Protein AF-G7UN53-F1 (afdb_monomer_lite)

Radius of gyration: 21.34 Å; chains: 1; bounding box: 50×17×47 Å

Secondary structure (DSSP, 8-state):
--HHHHHHHHTTS-HHHHHHHHHHHHHHH----HHHHHHHHHHHHHHHHHHHTTSSPPPPHHHHH---

Structure (mmCIF, N/CA/C/O backbone):
data_AF-G7UN53-F1
#
_entry.id   AF-G7UN53-F1
#
loop_
_atom_site.group_PDB
_atom_site.id
_atom_site.type_symbol
_atom_site.label_atom_id
_atom_site.label_alt_id
_atom_site.label_comp_id
_atom_site.label_asym_id
_atom_site.label_entity_id
_atom_site.label_seq_id
_atom_site.pdbx_PDB_ins_code
_atom_site.Cartn_x
_atom_site.Cartn_y
_atom_site.Cartn_z
_atom_site.occupancy
_atom_site.B_iso_or_equiv
_atom_site.auth_seq_id
_atom_site.auth_comp_id
_atom_site.auth_asym_id
_atom_site.auth_atom_id
_atom_site.pdbx_PDB_model_num
ATOM 1 N N . MET A 1 1 ? 27.454 1.123 -11.138 1.00 70.31 1 MET A N 1
ATOM 2 C CA . MET A 1 1 ? 26.384 1.535 -12.068 1.00 70.31 1 MET A CA 1
ATOM 3 C C . MET A 1 1 ? 25.465 2.483 -11.316 1.00 70.31 1 MET A C 1
ATOM 5 O O . MET A 1 1 ? 25.119 2.161 -10.189 1.00 70.31 1 MET A O 1
ATOM 9 N N . ASN A 1 2 ? 25.164 3.664 -11.855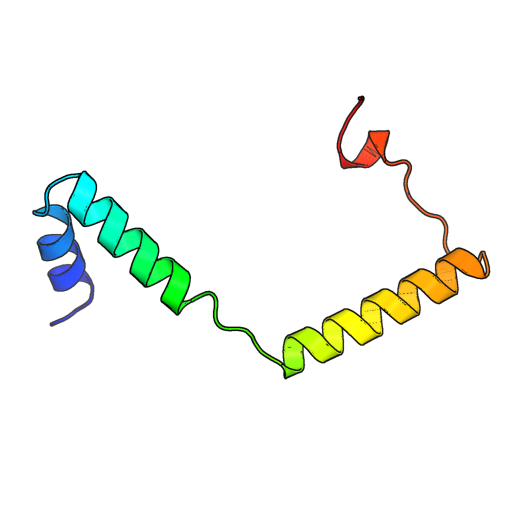 1.00 94.69 2 ASN A N 1
ATOM 10 C CA . ASN A 1 2 ? 24.266 4.627 -11.200 1.00 94.69 2 ASN A CA 1
ATOM 11 C C . ASN A 1 2 ? 22.805 4.430 -11.652 1.00 94.69 2 ASN A C 1
ATOM 13 O O . ASN A 1 2 ? 22.543 3.708 -12.615 1.00 94.69 2 ASN A O 1
ATOM 17 N N . THR A 1 3 ? 21.855 5.085 -10.980 1.00 95.25 3 THR A N 1
ATOM 18 C CA . THR A 1 3 ? 20.415 4.963 -11.281 1.00 95.25 3 THR A CA 1
ATOM 19 C C . THR A 1 3 ? 20.091 5.289 -12.737 1.00 95.25 3 THR A C 1
ATOM 21 O O . THR A 1 3 ? 19.291 4.602 -13.361 1.00 95.25 3 THR A O 1
ATOM 24 N N . LYS A 1 4 ? 20.760 6.291 -13.317 1.00 96.00 4 LYS A N 1
ATOM 25 C CA . LYS A 1 4 ? 20.556 6.677 -14.717 1.00 96.00 4 LYS A CA 1
ATOM 26 C C . LYS A 1 4 ? 20.965 5.557 -15.681 1.00 96.00 4 LYS A C 1
ATOM 28 O O . LYS A 1 4 ? 20.196 5.200 -16.561 1.00 96.00 4 LYS A O 1
ATOM 33 N N . GLN A 1 5 ? 22.127 4.945 -15.458 1.00 96.88 5 GLN A N 1
ATOM 34 C CA . GLN A 1 5 ? 22.611 3.811 -16.253 1.00 96.88 5 GLN A CA 1
ATOM 35 C C . GLN A 1 5 ? 21.706 2.572 -16.125 1.00 96.88 5 GLN A C 1
ATOM 37 O O . GLN A 1 5 ? 21.536 1.836 -17.096 1.00 96.88 5 GLN A O 1
ATOM 42 N N . LEU A 1 6 ? 21.114 2.344 -14.947 1.00 95.31 6 LEU A N 1
ATOM 43 C CA . LEU A 1 6 ? 20.132 1.276 -14.722 1.00 95.31 6 LEU A CA 1
ATOM 44 C C . LEU A 1 6 ? 18.847 1.511 -15.519 1.00 95.31 6 LEU A C 1
ATOM 46 O O . LEU A 1 6 ? 18.391 0.601 -16.205 1.00 95.31 6 LEU A O 1
ATOM 50 N N . ILE A 1 7 ? 18.308 2.732 -15.481 1.00 95.69 7 ILE A N 1
ATOM 51 C CA . ILE A 1 7 ? 17.114 3.111 -16.250 1.00 95.69 7 ILE A CA 1
ATOM 52 C C . ILE A 1 7 ? 17.376 2.951 -17.750 1.00 95.69 7 ILE A C 1
ATOM 54 O O . ILE A 1 7 ? 16.594 2.302 -18.439 1.00 95.69 7 ILE A O 1
ATOM 58 N N . ASP A 1 8 ? 18.507 3.458 -18.248 1.00 97.00 8 ASP A N 1
ATOM 59 C CA . ASP A 1 8 ? 18.885 3.337 -19.662 1.00 97.00 8 ASP A CA 1
ATOM 60 C C . ASP A 1 8 ? 19.027 1.872 -20.110 1.00 97.00 8 ASP A C 1
ATOM 62 O O . ASP A 1 8 ? 18.848 1.556 -21.286 1.00 97.00 8 ASP A O 1
ATOM 66 N N . THR A 1 9 ? 19.359 0.968 -19.186 1.00 96.31 9 THR A N 1
ATOM 67 C CA . THR A 1 9 ? 19.447 -0.473 -19.453 1.00 96.31 9 THR A CA 1
ATOM 68 C C . THR A 1 9 ? 18.067 -1.124 -19.415 1.00 96.31 9 THR A C 1
ATOM 70 O O . THR A 1 9 ? 17.713 -1.842 -20.345 1.00 96.31 9 THR A O 1
ATOM 73 N N . ALA A 1 10 ? 17.253 -0.818 -18.402 1.00 96.19 10 ALA A N 1
ATOM 74 C CA . ALA A 1 10 ? 15.891 -1.327 -18.266 1.00 96.19 10 ALA A CA 1
ATOM 75 C C . ALA A 1 10 ? 14.992 -0.907 -19.440 1.00 96.19 10 ALA A C 1
ATOM 77 O O . ALA A 1 10 ? 14.185 -1.694 -19.922 1.00 96.19 10 ALA A O 1
ATOM 78 N N . LEU A 1 11 ? 15.160 0.311 -19.965 1.00 96.62 11 LEU A N 1
ATOM 79 C CA . LEU A 1 11 ? 14.379 0.798 -21.104 1.00 96.62 11 LEU A CA 1
ATOM 80 C C . LEU A 1 11 ? 14.678 0.070 -22.423 1.00 96.62 11 LEU A C 1
ATOM 82 O O . LEU A 1 11 ? 13.861 0.165 -23.340 1.00 96.62 11 LEU A O 1
ATOM 86 N N . LYS A 1 12 ? 15.801 -0.656 -22.521 1.00 97.69 12 LYS A N 1
ATOM 87 C CA . LYS A 1 12 ? 16.148 -1.490 -23.686 1.00 97.69 12 LYS A CA 1
ATOM 88 C C . LYS A 1 12 ? 15.469 -2.858 -23.670 1.00 97.69 12 LYS A C 1
ATOM 90 O O . LYS A 1 12 ? 15.505 -3.542 -24.688 1.00 97.69 12 LYS A O 1
ATOM 95 N N . LEU A 1 13 ? 14.891 -3.259 -22.539 1.00 97.81 13 LEU A N 1
ATOM 96 C CA . LEU A 1 13 ? 14.182 -4.526 -22.423 1.00 97.81 13 LEU A CA 1
ATOM 97 C C . LEU A 1 13 ? 12.856 -4.479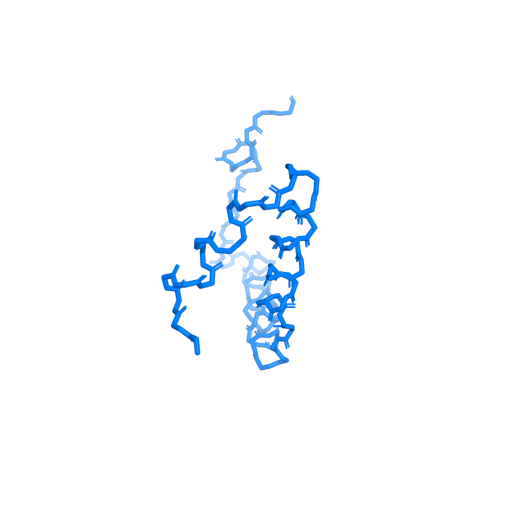 -23.209 1.00 97.81 13 LEU A C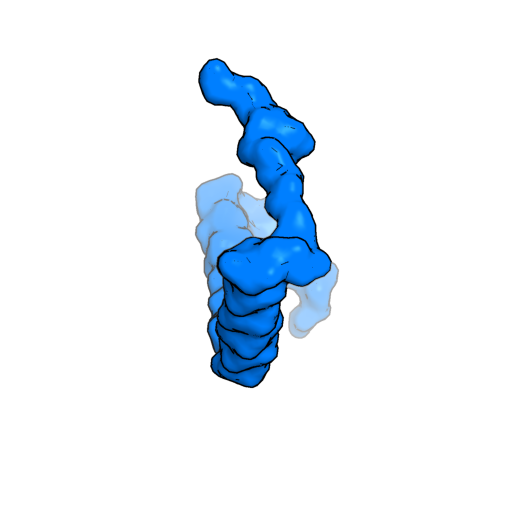 1
ATOM 99 O O . LEU A 1 13 ? 12.228 -3.412 -23.300 1.00 97.81 13 LEU A O 1
ATOM 103 N N . PRO A 1 14 ? 12.398 -5.623 -23.746 1.00 98.19 14 PRO A N 1
ATOM 104 C CA . PRO A 1 14 ? 11.042 -5.784 -24.256 1.00 98.19 14 PRO A CA 1
ATOM 105 C C . PRO A 1 14 ? 9.968 -5.363 -23.231 1.00 98.19 14 PRO A C 1
ATOM 107 O O . PRO A 1 14 ? 10.216 -5.396 -22.022 1.00 98.19 14 PRO A O 1
ATOM 110 N N . PRO A 1 15 ? 8.765 -4.935 -23.668 1.00 97.38 15 PRO A N 1
ATOM 111 C CA . PRO A 1 15 ? 7.717 -4.469 -22.760 1.00 97.38 15 PRO A CA 1
ATOM 112 C C . PRO A 1 15 ? 7.367 -5.436 -21.620 1.00 97.38 15 PRO A C 1
ATOM 114 O O . PRO A 1 15 ? 7.207 -4.982 -20.492 1.00 97.38 15 PRO A O 1
ATOM 117 N N . ASP A 1 16 ? 7.281 -6.731 -21.900 1.00 97.56 16 ASP A N 1
ATOM 118 C CA . ASP A 1 16 ? 6.997 -7.809 -20.947 1.00 97.56 16 ASP A CA 1
ATOM 119 C C . ASP A 1 16 ? 8.102 -7.969 -19.895 1.00 97.56 16 ASP A C 1
ATOM 121 O O . ASP A 1 16 ? 7.812 -8.003 -18.700 1.00 97.56 16 ASP A O 1
ATOM 125 N N . GLU A 1 17 ? 9.370 -7.949 -20.305 1.00 97.69 17 GLU A N 1
ATOM 126 C CA . GLU A 1 17 ? 10.502 -7.993 -19.372 1.00 97.69 17 GLU A CA 1
ATOM 127 C C . GLU A 1 17 ? 10.583 -6.734 -18.495 1.00 97.69 17 GLU A C 1
ATOM 129 O O . GLU A 1 17 ? 10.921 -6.813 -17.313 1.00 97.69 17 GLU A O 1
ATOM 134 N N . ARG A 1 18 ? 10.219 -5.559 -19.031 1.00 97.50 18 ARG A N 1
ATOM 135 C CA . ARG A 1 18 ? 10.108 -4.336 -18.215 1.00 97.50 18 ARG A CA 1
ATOM 136 C C . ARG A 1 18 ? 9.007 -4.450 -17.173 1.00 97.50 18 ARG A C 1
ATOM 138 O O . ARG A 1 18 ? 9.212 -3.998 -16.051 1.00 97.50 18 ARG A O 1
ATOM 145 N N . PHE A 1 19 ? 7.861 -5.031 -17.529 1.00 97.44 19 PHE A N 1
ATOM 146 C CA . PHE A 1 19 ? 6.789 -5.282 -16.568 1.00 97.44 19 PHE A CA 1
ATOM 147 C C . PHE A 1 19 ? 7.249 -6.230 -15.460 1.00 97.44 19 PHE A C 1
ATOM 149 O O . PHE A 1 19 ? 7.056 -5.902 -14.295 1.00 97.44 19 PHE A O 1
ATOM 156 N N . ALA A 1 20 ? 7.926 -7.329 -15.805 1.00 97.25 20 ALA A N 1
ATOM 157 C CA . ALA A 1 20 ? 8.479 -8.255 -14.818 1.00 97.25 20 ALA A CA 1
ATOM 158 C C . ALA A 1 20 ? 9.484 -7.565 -13.875 1.00 97.25 20 ALA A C 1
ATOM 160 O O . ALA A 1 20 ? 9.424 -7.738 -12.662 1.00 97.25 20 ALA A O 1
ATOM 161 N N . LEU A 1 21 ? 10.370 -6.717 -14.412 1.00 96.69 21 LEU A N 1
ATOM 162 C CA . LEU A 1 21 ? 11.313 -5.941 -13.602 1.00 96.69 21 LEU A CA 1
ATOM 163 C C . LEU A 1 21 ? 10.606 -4.956 -12.659 1.00 96.69 21 LEU A C 1
ATOM 165 O O . LEU A 1 21 ? 11.018 -4.810 -11.510 1.00 96.69 21 LEU A O 1
ATOM 169 N N . ILE A 1 22 ? 9.578 -4.253 -13.140 1.00 96.12 22 ILE A N 1
ATOM 170 C CA . ILE A 1 22 ? 8.787 -3.339 -12.306 1.00 96.12 22 ILE A CA 1
ATOM 171 C C . ILE A 1 22 ? 8.115 -4.115 -11.175 1.00 96.12 22 ILE A C 1
ATOM 173 O O . ILE A 1 22 ? 8.149 -3.652 -10.039 1.00 96.12 22 ILE A O 1
ATOM 177 N N . ASP A 1 23 ? 7.548 -5.282 -11.472 1.00 95.38 23 ASP A N 1
ATOM 178 C CA . ASP A 1 23 ? 6.863 -6.112 -10.487 1.00 95.38 23 ASP A CA 1
ATOM 179 C C . ASP A 1 23 ? 7.815 -6.555 -9.367 1.00 95.38 23 ASP A C 1
ATOM 181 O O . ASP A 1 23 ? 7.541 -6.323 -8.193 1.00 95.38 23 ASP A O 1
ATOM 185 N N . GLU A 1 24 ? 8.997 -7.072 -9.705 1.00 94.94 24 GLU A N 1
ATOM 186 C CA . GLU A 1 24 ? 10.029 -7.436 -8.720 1.00 94.94 24 GLU A CA 1
ATOM 187 C C . GLU A 1 24 ? 10.490 -6.236 -7.876 1.00 94.94 24 GLU A C 1
ATOM 189 O O . GLU A 1 24 ? 10.673 -6.335 -6.659 1.00 94.94 24 GLU A O 1
ATOM 194 N N . LEU A 1 25 ? 10.656 -5.064 -8.501 1.00 94.38 25 LEU A N 1
ATOM 195 C CA . LEU A 1 25 ? 11.011 -3.843 -7.779 1.00 94.38 25 LEU A CA 1
ATOM 196 C C . LEU A 1 25 ? 9.901 -3.420 -6.813 1.00 94.38 25 LEU A C 1
ATOM 198 O O . LEU A 1 25 ? 10.215 -3.051 -5.684 1.00 94.38 25 LEU A O 1
ATOM 202 N N . LEU A 1 26 ? 8.632 -3.499 -7.216 1.00 93.69 26 LEU A N 1
ATOM 203 C CA . LEU A 1 26 ? 7.492 -3.205 -6.347 1.00 93.69 26 LEU A CA 1
ATOM 204 C C . LEU A 1 26 ? 7.423 -4.183 -5.170 1.00 93.69 26 LEU A C 1
ATOM 206 O O . LEU A 1 26 ? 7.367 -3.735 -4.026 1.00 93.69 26 LEU A O 1
ATOM 210 N N . 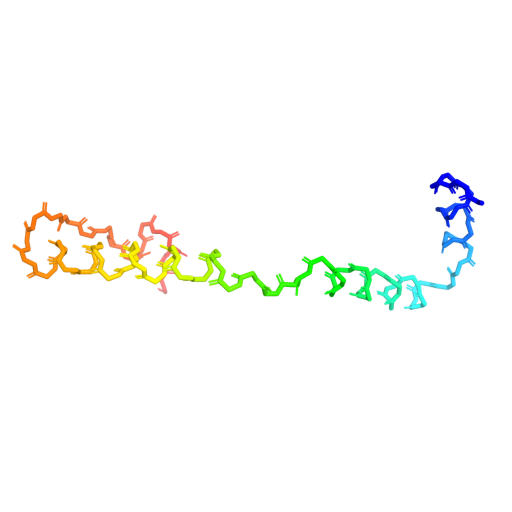HIS A 1 27 ? 7.548 -5.488 -5.419 1.00 90.75 27 HIS A N 1
ATOM 211 C CA . HIS A 1 27 ? 7.609 -6.503 -4.362 1.00 90.75 27 HIS A CA 1
ATOM 212 C C . HIS A 1 27 ? 8.770 -6.264 -3.388 1.00 90.75 27 HIS A C 1
ATOM 214 O O . HIS A 1 27 ? 8.654 -6.518 -2.192 1.00 90.75 27 HIS A O 1
ATOM 220 N N . SER A 1 28 ? 9.897 -5.728 -3.866 1.00 90.44 28 SER A N 1
ATOM 221 C CA . SER A 1 28 ? 11.035 -5.407 -2.998 1.00 90.44 28 SER A CA 1
ATOM 222 C C . SER A 1 28 ? 10.754 -4.272 -2.005 1.00 90.44 28 SER A C 1
ATOM 224 O O . SER A 1 28 ? 11.427 -4.206 -0.968 1.00 90.44 28 SER A O 1
ATOM 226 N N . LEU A 1 29 ? 9.791 -3.399 -2.332 1.00 88.50 29 LEU A N 1
ATOM 227 C CA . LEU A 1 29 ? 9.329 -2.280 -1.510 1.00 88.50 29 LEU A CA 1
ATOM 228 C C . LEU A 1 29 ? 8.182 -2.690 -0.581 1.00 88.50 29 LEU A C 1
ATOM 230 O O . LEU A 1 29 ? 8.057 -2.115 0.497 1.00 88.50 29 LEU A O 1
ATOM 234 N N . ASP A 1 30 ? 7.390 -3.687 -0.974 1.00 83.06 30 ASP A N 1
ATOM 235 C CA . ASP A 1 30 ? 6.280 -4.236 -0.192 1.00 83.06 30 ASP A CA 1
ATOM 236 C C . ASP A 1 30 ? 6.777 -5.226 0.874 1.00 83.06 30 ASP A C 1
ATOM 238 O O . ASP A 1 30 ? 6.452 -6.414 0.893 1.00 83.06 30 ASP A O 1
ATOM 242 N N . ARG A 1 31 ? 7.670 -4.747 1.747 1.00 80.81 31 ARG A N 1
ATOM 243 C CA . ARG A 1 31 ? 8.168 -5.536 2.874 1.00 80.81 31 ARG A CA 1
ATOM 244 C C . ARG A 1 31 ? 7.257 -5.314 4.075 1.00 80.81 31 ARG A C 1
ATOM 246 O O . ARG A 1 31 ? 7.171 -4.172 4.528 1.00 80.81 31 ARG A O 1
ATOM 253 N N . PRO A 1 32 ? 6.651 -6.378 4.632 1.00 81.25 32 PRO A N 1
ATOM 254 C CA . PRO A 1 32 ? 5.918 -6.276 5.883 1.00 81.25 32 PRO A CA 1
ATOM 255 C C . PRO A 1 32 ? 6.826 -5.689 6.961 1.00 81.25 32 PRO A C 1
ATOM 257 O O . PRO A 1 32 ? 7.948 -6.166 7.163 1.00 81.25 32 PRO A O 1
ATOM 260 N N . ASP A 1 33 ? 6.338 -4.658 7.638 1.00 89.00 33 ASP A N 1
ATOM 261 C CA . ASP A 1 33 ? 6.986 -4.067 8.801 1.00 89.00 33 ASP A CA 1
ATOM 262 C C . ASP A 1 33 ? 6.153 -4.449 10.035 1.00 89.00 33 ASP A C 1
ATOM 264 O O . ASP A 1 33 ? 5.090 -3.866 10.258 1.00 89.00 33 ASP A O 1
ATOM 268 N N . PRO A 1 34 ? 6.608 -5.427 10.844 1.00 91.88 34 PRO A N 1
ATOM 269 C CA . PRO A 1 34 ? 5.846 -5.904 11.995 1.00 91.88 34 PRO A CA 1
ATOM 270 C C . PRO A 1 34 ? 5.552 -4.816 13.034 1.00 91.88 34 PRO A C 1
ATOM 272 O O . PRO A 1 34 ? 4.553 -4.904 13.752 1.00 91.88 34 PRO A O 1
ATOM 275 N N . ASP A 1 35 ? 6.408 -3.793 13.138 1.00 94.56 35 ASP A N 1
ATOM 276 C CA . ASP A 1 35 ? 6.179 -2.677 14.053 1.00 94.56 35 ASP A CA 1
ATOM 277 C C . ASP A 1 35 ? 5.077 -1.760 13.525 1.00 94.56 35 ASP A C 1
ATOM 279 O O . ASP A 1 35 ? 4.225 -1.310 14.299 1.00 94.56 35 ASP A O 1
ATOM 283 N N . LEU A 1 36 ? 5.052 -1.528 12.210 1.00 92.38 36 LEU A N 1
ATOM 284 C CA . LEU A 1 36 ? 3.967 -0.808 11.555 1.00 92.38 36 LEU A CA 1
ATOM 285 C C . LEU A 1 36 ? 2.647 -1.577 11.704 1.00 92.38 36 LEU A C 1
ATOM 287 O O . LEU A 1 36 ? 1.656 -0.990 12.142 1.00 92.38 36 LEU A O 1
ATOM 291 N N . ASP A 1 37 ? 2.646 -2.884 11.435 1.00 93.50 37 ASP A N 1
ATOM 292 C CA . ASP A 1 37 ? 1.472 -3.754 11.575 1.00 93.50 37 ASP A CA 1
ATOM 293 C C . ASP A 1 37 ? 0.891 -3.686 12.991 1.00 93.50 37 ASP A C 1
ATOM 295 O O . ASP A 1 37 ? -0.317 -3.510 13.174 1.00 93.50 37 ASP A O 1
ATOM 299 N N . ARG A 1 38 ? 1.753 -3.745 14.012 1.00 96.56 38 ARG A N 1
ATOM 300 C CA . ARG A 1 38 ? 1.341 -3.610 15.413 1.00 96.56 38 ARG A CA 1
ATOM 301 C C . ARG A 1 38 ? 0.650 -2.270 15.675 1.00 96.56 38 ARG A C 1
ATOM 303 O O . ARG A 1 38 ? -0.418 -2.246 16.285 1.00 96.56 38 ARG A O 1
ATOM 310 N N . VAL A 1 39 ? 1.228 -1.161 15.208 1.00 97.62 39 VAL A N 1
ATOM 311 C CA . VAL A 1 39 ? 0.645 0.182 15.391 1.00 97.62 39 VAL A CA 1
ATOM 312 C C . VAL A 1 39 ? -0.708 0.307 14.680 1.00 97.62 39 VAL A C 1
ATOM 314 O O . VAL A 1 39 ? -1.639 0.901 15.231 1.00 97.62 39 VAL A O 1
ATOM 317 N N . TRP A 1 40 ? -0.851 -0.281 13.490 1.00 96.69 40 TRP A N 1
ATOM 318 C CA . TRP A 1 40 ? -2.122 -0.315 12.763 1.00 96.69 40 TRP A CA 1
ATOM 319 C C . TRP A 1 40 ? -3.195 -1.125 13.490 1.00 96.69 40 TRP A C 1
ATOM 321 O O . TRP A 1 40 ? -4.332 -0.659 13.588 1.00 96.69 40 TRP A O 1
ATOM 331 N N . ILE A 1 41 ? -2.847 -2.295 14.035 1.00 97.56 41 ILE A N 1
ATOM 332 C CA . ILE A 1 41 ? -3.773 -3.125 14.821 1.00 97.56 41 ILE A CA 1
ATOM 333 C C . ILE A 1 41 ? -4.267 -2.352 16.049 1.00 97.56 41 ILE A C 1
ATOM 335 O O . ILE A 1 41 ? -5.476 -2.245 16.263 1.00 97.56 41 ILE A O 1
ATOM 339 N N . GLU A 1 42 ? -3.355 -1.740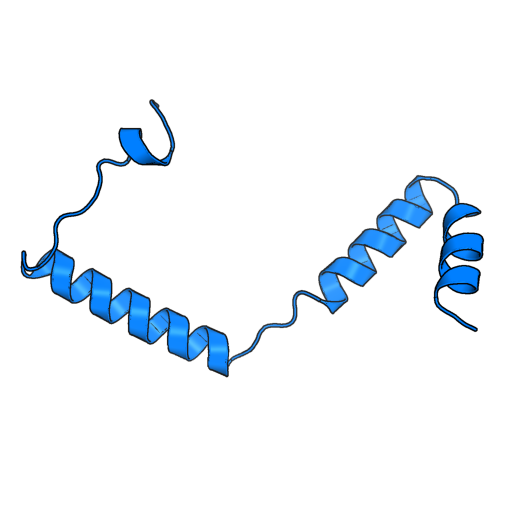 16.808 1.00 98.31 42 GLU A N 1
ATOM 340 C CA . GLU A 1 42 ? -3.702 -0.947 17.994 1.00 98.31 42 GLU A CA 1
ATOM 341 C C . GLU A 1 42 ? -4.655 0.216 17.659 1.00 98.31 42 GLU A C 1
ATOM 343 O O . GLU A 1 42 ? -5.595 0.503 18.407 1.00 98.31 42 GLU A O 1
ATOM 348 N N . GLU A 1 43 ? -4.440 0.902 16.532 1.00 97.94 43 GLU A N 1
ATOM 349 C CA . GLU A 1 43 ? -5.328 1.975 16.071 1.00 97.94 43 GLU A CA 1
ATOM 350 C C . GLU A 1 43 ? -6.690 1.454 15.606 1.00 97.94 43 GLU A C 1
ATOM 352 O O . GLU A 1 43 ? -7.721 2.048 15.943 1.00 97.94 43 GLU A O 1
ATOM 357 N N . ALA A 1 44 ? -6.719 0.344 14.870 1.00 97.69 44 ALA A N 1
ATOM 358 C CA . ALA A 1 44 ? -7.955 -0.265 14.400 1.00 97.69 44 ALA A CA 1
ATOM 359 C C . ALA A 1 44 ? -8.850 -0.691 15.575 1.00 97.69 44 ALA A C 1
ATOM 361 O O . ALA A 1 44 ? -10.036 -0.348 15.608 1.00 97.69 44 ALA A O 1
ATOM 362 N N . GLU A 1 45 ? -8.283 -1.363 16.579 1.00 98.19 45 GLU A N 1
ATOM 363 C CA . GLU A 1 45 ? -9.004 -1.782 17.785 1.00 98.19 45 GLU A CA 1
ATOM 364 C C . GLU A 1 45 ? -9.520 -0.584 18.590 1.00 98.19 45 GLU A C 1
ATOM 366 O O . GLU A 1 45 ? -10.687 -0.557 19.000 1.00 98.19 45 GLU A O 1
ATOM 371 N N . ARG A 1 46 ? -8.687 0.450 18.763 1.00 98.00 46 ARG A N 1
ATOM 372 C CA . ARG A 1 46 ? -9.067 1.696 19.442 1.00 98.00 46 ARG A CA 1
ATOM 373 C C . ARG A 1 46 ? -10.246 2.385 18.752 1.00 98.00 46 ARG A C 1
ATOM 375 O O . ARG A 1 46 ? -11.213 2.753 19.430 1.00 98.00 46 ARG A O 1
ATOM 382 N N . ARG A 1 47 ? -10.202 2.543 17.423 1.00 96.94 47 ARG A N 1
ATOM 383 C CA . ARG A 1 47 ? -11.298 3.152 16.645 1.00 96.94 47 ARG A CA 1
ATOM 384 C C . ARG A 1 47 ? -12.567 2.314 16.714 1.00 96.94 47 ARG A C 1
ATOM 386 O O . ARG A 1 47 ? -13.641 2.856 16.974 1.00 96.94 47 ARG A O 1
ATOM 393 N N . LEU A 1 48 ? -12.451 0.997 16.558 1.00 97.06 48 LEU A N 1
ATOM 394 C CA . LEU A 1 48 ? -13.590 0.086 16.633 1.00 97.06 48 LEU A CA 1
ATOM 395 C C . LEU A 1 48 ? -14.266 0.130 18.010 1.00 97.06 48 LEU A C 1
ATOM 397 O O . LEU A 1 48 ? -15.494 0.175 18.096 1.00 97.06 48 LEU A O 1
ATOM 401 N N . GLY A 1 49 ? -13.480 0.161 19.088 1.00 98.06 49 GLY A N 1
ATOM 402 C CA . GLY A 1 49 ? -13.991 0.286 20.450 1.00 98.06 49 GLY A CA 1
ATOM 403 C C . GLY A 1 49 ? -14.738 1.601 20.683 1.00 98.06 49 GLY A C 1
ATOM 404 O O . GLY A 1 49 ? -15.823 1.595 21.261 1.00 98.06 49 GLY A O 1
ATOM 405 N N . ALA A 1 50 ? -14.196 2.725 20.205 1.00 98.00 50 ALA A N 1
ATOM 406 C CA . ALA A 1 50 ? -14.860 4.025 20.296 1.00 98.00 50 ALA A CA 1
ATOM 407 C C . ALA A 1 50 ? -16.169 4.080 19.491 1.00 98.00 50 ALA A C 1
ATOM 409 O O . ALA A 1 50 ? -17.147 4.662 19.964 1.00 98.00 50 ALA A O 1
ATOM 410 N N . TYR A 1 51 ? -16.202 3.456 18.310 1.00 97.19 51 TYR A N 1
ATOM 411 C CA . TYR A 1 51 ? -17.409 3.367 17.489 1.00 97.19 51 TYR A CA 1
ATOM 412 C C . TYR A 1 51 ? -18.489 2.535 18.188 1.00 97.19 51 TYR A C 1
ATOM 414 O O . TYR A 1 51 ? -19.607 3.005 18.387 1.00 97.19 51 TYR A O 1
ATOM 422 N N . ARG A 1 52 ? -18.136 1.333 18.666 1.00 96.81 52 ARG A N 1
ATOM 423 C CA . ARG A 1 52 ? -19.062 0.437 19.383 1.00 96.81 52 ARG A CA 1
ATOM 424 C C . ARG A 1 52 ? -19.608 1.044 20.675 1.00 96.81 52 ARG A C 1
ATOM 426 O O . ARG A 1 52 ? -20.735 0.745 21.050 1.00 96.81 52 ARG A O 1
ATOM 433 N N . SER A 1 53 ? -18.832 1.891 21.352 1.00 97.75 53 SER A N 1
ATOM 434 C CA . SER A 1 53 ? -19.286 2.602 22.552 1.00 97.75 53 SER A CA 1
ATOM 435 C C . SER A 1 53 ? -20.060 3.893 22.255 1.00 97.75 53 SER A C 1
ATOM 437 O O . SER A 1 53 ? -20.359 4.630 23.190 1.00 97.75 53 SER A O 1
ATOM 439 N N . GLY A 1 54 ? -20.294 4.239 20.985 1.00 96.88 54 GLY A N 1
ATOM 440 C CA . GLY A 1 54 ? -20.972 5.475 20.582 1.00 96.88 54 GLY A CA 1
ATOM 441 C C . GLY A 1 54 ? -20.173 6.763 20.822 1.00 96.88 54 GLY A C 1
ATOM 442 O O . GLY A 1 54 ? -20.742 7.848 20.770 1.00 96.88 54 GLY A O 1
ATOM 443 N N . ARG A 1 55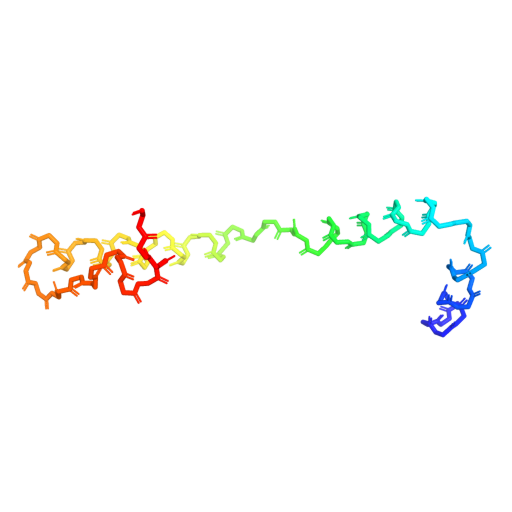 ? -18.860 6.671 21.090 1.00 97.50 55 ARG A N 1
ATOM 444 C CA . ARG A 1 55 ? -17.986 7.847 21.278 1.00 97.50 55 ARG A CA 1
ATOM 445 C C . ARG A 1 55 ? -17.617 8.519 19.957 1.00 97.50 55 ARG A C 1
ATOM 447 O O . ARG A 1 55 ? -17.278 9.696 19.959 1.00 97.50 55 ARG A O 1
ATOM 454 N N . ILE A 1 56 ? -17.657 7.771 18.856 1.00 96.44 56 ILE A N 1
ATOM 455 C CA . ILE A 1 56 ? -17.466 8.283 17.497 1.00 96.44 56 ILE A CA 1
ATOM 456 C C . ILE A 1 56 ? -18.573 7.752 16.588 1.00 96.44 56 ILE A C 1
ATOM 458 O O . ILE A 1 56 ? -19.092 6.657 16.812 1.00 96.44 56 ILE A O 1
ATOM 462 N N . GLN A 1 57 ? -18.907 8.515 15.550 1.00 94.81 57 GLN A N 1
ATOM 463 C CA . GLN A 1 57 ? -19.820 8.087 14.494 1.00 94.81 57 GLN A CA 1
ATOM 464 C C . GLN A 1 57 ? -19.027 7.627 13.271 1.00 94.81 57 GLN A C 1
ATOM 466 O O . GLN A 1 57 ? -17.973 8.178 12.957 1.00 94.81 57 GLN A O 1
ATOM 471 N N . GLY A 1 58 ? -19.530 6.584 12.613 1.00 94.12 58 GLY A N 1
ATOM 472 C CA . GLY A 1 58 ? -19.019 6.153 11.317 1.00 94.12 58 GLY A CA 1
ATOM 473 C C . GLY A 1 58 ? -19.545 7.046 10.197 1.00 94.12 58 GLY A C 1
ATOM 474 O O . GLY A 1 58 ? -20.533 7.756 10.376 1.00 94.12 58 GLY A O 1
ATOM 475 N N . ILE A 1 59 ? -18.891 6.974 9.042 1.00 94.69 59 ILE A N 1
ATOM 476 C CA . ILE A 1 59 ? -19.365 7.590 7.801 1.00 94.69 59 ILE A CA 1
ATOM 477 C C . ILE A 1 59 ? -20.125 6.504 7.019 1.00 94.69 59 ILE A C 1
ATOM 479 O O . ILE A 1 59 ? -19.632 5.370 6.965 1.00 94.69 59 ILE A O 1
ATOM 483 N N . PRO A 1 60 ? -21.310 6.794 6.453 1.00 94.69 60 PRO A N 1
ATOM 484 C CA . PRO A 1 60 ? -21.999 5.876 5.550 1.00 94.69 60 PRO A CA 1
ATOM 485 C C . PRO A 1 60 ? -21.081 5.384 4.425 1.00 94.69 60 PRO A C 1
ATOM 487 O O . PRO A 1 60 ? -20.278 6.142 3.888 1.00 94.69 60 PRO A O 1
ATOM 490 N N . ALA A 1 61 ? -21.189 4.106 4.055 1.00 93.81 61 ALA A N 1
ATOM 491 C CA . ALA A 1 61 ? -20.318 3.526 3.029 1.00 93.81 61 ALA A CA 1
ATOM 492 C C . ALA A 1 61 ? -20.487 4.221 1.667 1.00 93.81 61 ALA A C 1
ATOM 494 O O . ALA A 1 61 ? -19.497 4.463 0.983 1.00 93.81 61 ALA A O 1
ATOM 495 N N . GLU A 1 62 ? -21.718 4.601 1.317 1.00 96.75 62 GLU A N 1
ATOM 496 C CA . GLU A 1 62 ? -22.051 5.337 0.090 1.00 96.75 62 GLU A CA 1
ATOM 497 C C . GLU A 1 62 ? -21.288 6.662 -0.060 1.00 96.75 62 GLU A C 1
ATOM 499 O O . GLU A 1 62 ? -20.897 7.017 -1.170 1.00 96.75 62 GLU A O 1
ATOM 504 N N . ASP A 1 63 ? -20.986 7.339 1.052 1.00 96.06 63 ASP A N 1
ATOM 505 C CA . ASP A 1 63 ? -20.227 8.594 1.061 1.00 96.06 63 ASP A CA 1
ATOM 506 C C . ASP A 1 63 ? -18.712 8.375 0.882 1.00 96.06 63 ASP A C 1
ATOM 508 O O . ASP A 1 63 ? -17.975 9.323 0.609 1.00 96.06 63 ASP A O 1
ATOM 512 N N . VAL A 1 64 ? -18.224 7.140 1.055 1.00 95.56 64 VAL A N 1
ATOM 513 C CA . VAL A 1 64 ? -16.792 6.793 0.994 1.00 95.56 64 VAL A CA 1
ATOM 514 C C . VAL A 1 64 ? -16.440 6.057 -0.296 1.00 95.56 64 VAL A C 1
ATOM 516 O O . VAL A 1 64 ? -15.477 6.425 -0.965 1.00 95.56 64 VAL A O 1
ATOM 519 N N . VAL A 1 65 ? -17.187 5.002 -0.633 1.00 95.31 65 VAL A N 1
ATOM 520 C CA . VAL A 1 65 ? -16.909 4.141 -1.798 1.00 95.31 65 VAL A CA 1
ATOM 521 C C . VAL A 1 65 ? -17.837 4.409 -2.984 1.00 95.31 65 VAL A C 1
ATOM 523 O O . VAL A 1 65 ? -17.614 3.862 -4.061 1.00 95.31 65 VAL A O 1
ATOM 526 N N . GLY A 1 66 ? -18.834 5.280 -2.811 1.00 92.44 66 GLY A N 1
ATOM 527 C CA . GLY A 1 66 ? -19.855 5.571 -3.811 1.00 92.44 66 GLY A CA 1
ATOM 528 C C . GLY A 1 66 ? -21.083 4.655 -3.709 1.00 92.44 66 GLY A C 1
ATOM 529 O O . GLY A 1 66 ? -21.107 3.721 -2.903 1.00 92.44 66 GLY A O 1
ATOM 530 N N . PRO A 1 67 ? -22.128 4.936 -4.505 1.00 89.19 67 PRO A N 1
ATOM 531 C CA . PRO A 1 67 ? -23.343 4.130 -4.533 1.00 89.19 67 PRO A CA 1
ATOM 532 C C . PRO A 1 67 ? -23.068 2.720 -5.071 1.00 89.19 67 PRO A C 1
ATOM 534 O O . PRO A 1 67 ? -22.256 2.543 -5.983 1.00 89.19 67 PRO A O 1
ATOM 537 N N . PHE A 1 68 ? -23.780 1.743 -4.507 1.00 74.56 68 PHE A N 1
ATOM 538 C CA . PHE A 1 68 ? -23.805 0.355 -4.972 1.00 74.56 68 PHE A CA 1
ATOM 539 C C . PHE A 1 68 ? -24.878 0.140 -6.042 1.00 74.56 68 PHE A C 1
ATOM 541 O O . PHE A 1 68 ? -25.972 0.738 -5.908 1.00 74.56 68 PHE A O 1
#

Sequence (68 aa):
MNTKQLIDTALKLPPDERFALIDELLHSLDRPDPDLDRVWIEEAERRLGAYRSGRIQGIPAEDVVGPF

pLDDT: mean 94.4, std 5.32, range [70.31, 98.31]

InterPro domains:
  IPR013406 Conserved hypothetical protein CHP02574, addiction module [PF09720] (12-64)
  IPR013406 Conserved hypothetical protein CHP02574, addiction module [TIGR02574] (10-64)

Foldseek 3Di:
DDPVVVVVVLVPDDPVVNVVVVVVVVVVVPDDDVVVVVVVVVVVVVVVVCCVVVVDDDDPPCVPVNDD

Organism: Pseudoxanthomonas spadix (strain BD-a59) (NCBI:txid1045855)